Protein AF-A0A3D4AB23-F1 (afdb_monomer)

Nearest PDB structures (foldseek):
  4ydd-assembly2_C  TM=5.766E-01  e=8.966E-01  Azospira oryzae PS
  4jen-assembly2_C-2  TM=5.399E-01  e=1.022E+00  Clostridium botulinum A str. ATCC 19397
  4jen-assembly1_B  TM=5.581E-01  e=1.966E+00  Clostridium botulinum A str. ATCC 19397
  2f8l-assembly1_A  TM=4.159E-01  e=2.240E+00  Listeria monocytogenes

Foldseek 3Di:
DDCCQVVPLAAEDQLDAFDFADDQPQDPPRHPPDTRTNHHPHHDQPQQFACQAALVGGHSDNVCVVVVRGSGHDQDAPDDRDPSRVVSLVSLLVVLQQDQEEEAEADDLDVRVVNVLVSLLVSQPNHAEYEYEHQDDDQVSVCVSNVNYHYHYDYDD

pLDDT: mean 88.33, std 11.6, range [48.25, 98.56]

Solvent-accessible surface area (backbone atoms only — not comparable to full-atom values): 8936 Å² total; per-residue (Å²): 128,58,66,64,69,72,64,37,34,67,48,30,15,77,76,47,74,51,45,67,34,49,60,42,24,98,40,100,79,42,64,75,85,54,64,44,43,20,60,12,86,42,73,48,57,56,75,52,49,33,47,30,19,36,100,91,47,50,39,63,49,54,62,32,45,78,71,73,50,32,40,56,60,78,98,48,72,86,53,70,85,54,76,94,46,44,70,34,46,53,44,39,47,70,58,40,38,79,28,42,64,45,79,46,70,72,72,80,84,56,80,53,47,48,58,60,52,48,52,54,34,73,24,27,86,50,28,47,37,35,40,36,34,24,91,76,69,57,65,71,65,50,36,74,38,31,72,82,29,49,78,45,80,43,69,68,133

Structure (mmCIF, N/CA/C/O backbone):
data_AF-A0A3D4AB23-F1
#
_entry.id   AF-A0A3D4AB23-F1
#
loop_
_atom_site.group_PDB
_atom_site.id
_atom_site.type_symbol
_atom_site.label_atom_id
_atom_site.label_alt_id
_atom_site.label_comp_id
_atom_site.label_asym_id
_atom_site.label_entity_id
_atom_site.label_seq_id
_atom_site.pdbx_PDB_ins_code
_atom_site.Cartn_x
_atom_site.Cartn_y
_atom_site.Cartn_z
_atom_site.occupancy
_atom_site.B_iso_or_equiv
_atom_site.auth_seq_id
_atom_site.auth_comp_id
_atom_site.auth_asym_id
_atom_site.auth_atom_id
_atom_site.pdbx_PDB_model_num
ATOM 1 N N . MET A 1 1 ? 17.696 3.130 -0.373 1.00 48.25 1 MET A N 1
ATOM 2 C CA . MET 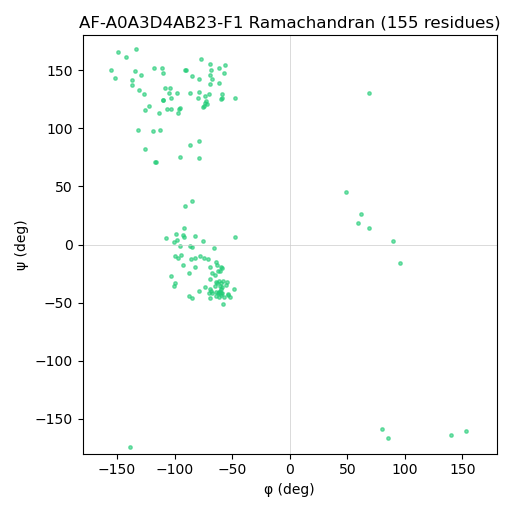A 1 1 ? 17.771 1.692 -0.719 1.00 48.25 1 MET A CA 1
ATOM 3 C C . MET A 1 1 ? 16.392 1.276 -1.215 1.00 48.25 1 MET A C 1
ATOM 5 O O . MET A 1 1 ? 15.424 1.669 -0.580 1.00 48.25 1 MET A O 1
ATOM 9 N N . LEU A 1 2 ? 16.275 0.612 -2.370 1.00 68.19 2 LEU A N 1
ATOM 10 C CA . LEU A 1 2 ? 14.964 0.209 -2.905 1.00 68.19 2 LEU A CA 1
ATOM 11 C C . LEU A 1 2 ? 14.333 -0.895 -2.032 1.00 68.19 2 LEU A C 1
ATOM 13 O O . LEU A 1 2 ? 15.098 -1.712 -1.513 1.00 68.19 2 LEU A O 1
ATOM 17 N N . PRO A 1 3 ? 12.995 -0.944 -1.860 1.00 66.19 3 PRO A N 1
ATOM 18 C CA . PRO A 1 3 ? 12.312 -1.965 -1.052 1.00 66.19 3 PRO A CA 1
ATOM 19 C C . PRO A 1 3 ? 12.745 -3.402 -1.360 1.00 66.19 3 PRO A C 1
ATOM 21 O O . PRO A 1 3 ? 12.947 -4.201 -0.454 1.00 66.19 3 PRO A O 1
ATOM 24 N N . GLU A 1 4 ? 12.976 -3.698 -2.634 1.00 68.62 4 GLU A N 1
ATOM 25 C CA . GLU A 1 4 ? 13.467 -4.967 -3.170 1.00 68.62 4 GLU A CA 1
ATOM 26 C C . GLU A 1 4 ? 14.786 -5.417 -2.520 1.00 68.62 4 GLU A C 1
ATOM 28 O O . GLU A 1 4 ? 15.013 -6.609 -2.319 1.00 68.62 4 GLU A O 1
ATOM 33 N N . TYR A 1 5 ? 15.631 -4.466 -2.122 1.00 68.06 5 TYR A N 1
ATOM 34 C CA . TYR A 1 5 ? 16.889 -4.733 -1.423 1.00 68.06 5 TYR A CA 1
ATOM 35 C C . TYR A 1 5 ? 16.803 -4.539 0.079 1.00 68.06 5 TYR A C 1
ATOM 37 O O . TYR A 1 5 ? 17.459 -5.271 0.811 1.00 68.06 5 TYR A O 1
ATOM 45 N N . ALA A 1 6 ? 15.993 -3.585 0.538 1.00 64.38 6 ALA A N 1
ATOM 46 C CA . ALA A 1 6 ? 15.827 -3.316 1.961 1.00 64.38 6 ALA A CA 1
ATOM 47 C C . ALA A 1 6 ? 15.081 -4.452 2.679 1.00 64.38 6 ALA A C 1
ATOM 49 O O . ALA A 1 6 ? 15.433 -4.808 3.797 1.00 64.38 6 ALA A O 1
ATOM 50 N N . LEU A 1 7 ? 14.070 -5.036 2.029 1.00 63.81 7 LEU A N 1
ATOM 51 C CA . LEU A 1 7 ? 13.236 -6.098 2.597 1.00 63.81 7 LEU A CA 1
ATOM 52 C C . LEU A 1 7 ? 13.682 -7.500 2.167 1.00 63.81 7 LEU A C 1
ATOM 54 O O . LEU A 1 7 ? 13.212 -8.488 2.728 1.00 63.81 7 LEU A O 1
ATOM 58 N N . GLY A 1 8 ? 14.576 -7.591 1.178 1.00 62.97 8 GLY A N 1
ATOM 59 C CA . GLY A 1 8 ? 14.956 -8.837 0.523 1.00 62.97 8 GLY A CA 1
ATOM 60 C C . GLY A 1 8 ? 13.810 -9.412 -0.315 1.00 62.97 8 GLY A C 1
ATOM 61 O O . GLY A 1 8 ? 12.687 -9.603 0.149 1.00 62.97 8 GLY A O 1
ATOM 62 N N . THR A 1 9 ? 14.091 -9.771 -1.565 1.00 69.38 9 THR A N 1
ATOM 63 C CA . THR A 1 9 ? 13.068 -10.253 -2.518 1.00 69.38 9 THR A CA 1
ATOM 64 C C . THR A 1 9 ? 12.413 -11.585 -2.149 1.00 69.38 9 THR A C 1
ATOM 66 O O . THR A 1 9 ? 11.505 -12.048 -2.833 1.00 69.38 9 THR A O 1
ATOM 69 N N . ARG A 1 10 ? 12.863 -12.207 -1.056 1.00 78.12 10 ARG A N 1
ATOM 70 C CA . ARG A 1 10 ? 12.311 -13.445 -0.500 1.00 78.12 10 ARG A CA 1
ATOM 71 C C . ARG A 1 10 ? 11.127 -13.221 0.433 1.00 78.12 10 ARG A C 1
ATOM 73 O O . ARG A 1 10 ? 10.467 -14.195 0.762 1.00 78.12 10 ARG A O 1
ATOM 80 N N . ASN A 1 11 ? 10.866 -11.985 0.862 1.00 85.75 11 ASN A N 1
ATOM 81 C CA . ASN A 1 11 ? 9.849 -11.713 1.879 1.00 85.75 11 ASN A CA 1
ATOM 82 C C . ASN A 1 11 ? 8.553 -11.153 1.299 1.00 85.75 11 ASN A C 1
ATOM 84 O O . ASN A 1 11 ? 7.497 -11.441 1.849 1.00 85.75 11 ASN A O 1
ATOM 88 N N . PHE A 1 12 ? 8.600 -10.465 0.151 1.00 90.94 12 PHE A N 1
ATOM 89 C CA . PHE A 1 12 ? 7.408 -9.879 -0.461 1.00 90.94 12 PHE A CA 1
ATOM 90 C C . PHE A 1 12 ? 7.259 -10.133 -1.973 1.00 90.94 12 PHE A C 1
ATOM 92 O O . PHE A 1 12 ? 8.203 -10.567 -2.635 1.00 90.94 12 PHE A O 1
ATOM 99 N N . ASN A 1 13 ? 6.071 -9.819 -2.505 1.00 93.38 13 ASN A N 1
ATOM 100 C CA . ASN A 1 13 ? 5.732 -9.729 -3.930 1.00 93.38 13 ASN A CA 1
ATOM 101 C C . ASN A 1 13 ? 4.760 -8.564 -4.216 1.00 93.38 13 ASN A C 1
ATOM 103 O O . ASN A 1 13 ? 4.085 -8.082 -3.307 1.00 93.38 13 ASN A O 1
ATOM 107 N N . TYR A 1 14 ? 4.667 -8.124 -5.475 1.00 93.44 14 TYR A N 1
ATOM 108 C CA . TYR A 1 14 ? 3.765 -7.043 -5.915 1.00 93.44 14 TYR A CA 1
ATOM 109 C C . TYR A 1 14 ? 2.384 -7.540 -6.375 1.00 93.44 14 TYR A C 1
ATOM 111 O O . TYR A 1 14 ? 1.788 -6.980 -7.288 1.00 93.44 14 TYR A O 1
ATOM 119 N N . GLY A 1 15 ? 1.874 -8.609 -5.762 1.00 92.88 15 GLY A N 1
ATOM 120 C CA . GLY A 1 15 ? 0.616 -9.265 -6.134 1.00 92.88 15 GLY A CA 1
ATOM 121 C C . GLY A 1 15 ? 0.792 -10.466 -7.066 1.00 92.88 15 GLY A C 1
ATOM 122 O O . GLY A 1 15 ? -0.113 -11.291 -7.143 1.00 92.88 15 GLY A O 1
ATOM 123 N N . ASP A 1 16 ? 1.960 -10.600 -7.699 1.00 91.19 16 ASP A N 1
ATOM 124 C CA . ASP A 1 16 ? 2.335 -11.725 -8.560 1.00 91.19 16 ASP A CA 1
ATOM 125 C C . ASP A 1 16 ? 3.575 -12.452 -7.992 1.00 91.19 16 ASP A C 1
ATOM 127 O O . ASP A 1 16 ? 4.713 -11.984 -8.149 1.00 91.19 16 ASP A O 1
ATOM 131 N N . PRO A 1 17 ? 3.393 -13.561 -7.249 1.00 90.19 17 PRO A N 1
ATOM 132 C CA . PRO A 1 17 ? 4.499 -14.337 -6.702 1.00 90.19 17 PRO A CA 1
ATOM 133 C C . PRO A 1 17 ? 5.433 -14.868 -7.796 1.00 90.19 17 PRO A C 1
ATOM 135 O O . PRO A 1 17 ? 5.034 -15.592 -8.700 1.00 90.19 17 PRO A O 1
ATOM 138 N N . GLY A 1 18 ? 6.724 -14.561 -7.675 1.00 89.06 18 GLY A N 1
ATOM 139 C CA . GLY A 1 18 ? 7.745 -14.974 -8.638 1.00 89.06 18 GLY A CA 1
ATOM 140 C C . GLY A 1 18 ? 7.970 -13.992 -9.789 1.00 89.06 18 GLY A C 1
ATOM 141 O O . GLY A 1 18 ? 8.838 -14.272 -10.633 1.00 89.06 18 GLY A O 1
ATOM 142 N N . GLN A 1 19 ? 7.274 -12.843 -9.789 1.00 91.06 19 GLN A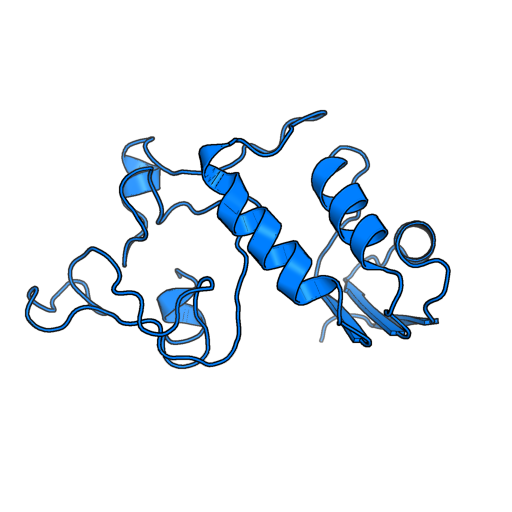 N 1
ATOM 143 C CA . GLN A 1 19 ? 7.496 -11.746 -10.731 1.00 91.06 19 GLN A CA 1
ATOM 144 C C . GLN A 1 19 ? 8.992 -11.433 -10.837 1.00 91.06 19 GLN A C 1
ATOM 146 O O . GLN A 1 19 ? 9.681 -11.218 -9.832 1.00 91.06 19 GLN A O 1
ATOM 151 N N . ALA A 1 20 ? 9.498 -11.435 -12.069 1.00 89.94 20 ALA A N 1
ATOM 152 C CA . ALA A 1 20 ? 10.871 -11.068 -12.369 1.00 89.94 20 ALA A CA 1
ATOM 153 C C . ALA A 1 20 ? 10.981 -9.552 -12.553 1.00 89.94 20 ALA A C 1
ATOM 155 O O . ALA A 1 20 ? 10.232 -8.955 -13.322 1.00 89.94 20 ALA A O 1
ATOM 156 N N . LEU A 1 21 ? 11.945 -8.944 -11.872 1.00 89.69 21 LEU A N 1
ATOM 157 C CA . LEU A 1 21 ? 12.266 -7.534 -12.026 1.00 89.69 21 LEU A CA 1
ATOM 158 C C . LEU A 1 21 ? 13.224 -7.309 -13.196 1.00 89.69 21 LEU A C 1
ATOM 160 O O . LEU A 1 21 ? 14.141 -8.099 -13.435 1.00 89.69 21 LEU A O 1
ATOM 164 N N . ILE A 1 22 ? 13.047 -6.183 -13.881 1.00 88.38 22 ILE A N 1
ATOM 165 C CA . ILE A 1 22 ? 13.872 -5.760 -15.008 1.00 88.38 22 ILE A CA 1
ATOM 166 C C . ILE A 1 22 ? 15.170 -5.137 -14.484 1.00 88.38 22 ILE A C 1
ATOM 168 O O . ILE A 1 22 ? 15.154 -4.183 -13.708 1.00 88.38 22 ILE A O 1
ATOM 172 N N . GLY A 1 23 ? 16.316 -5.633 -14.945 1.00 81.69 23 GLY A N 1
ATOM 173 C CA . GLY A 1 23 ? 17.613 -5.010 -14.689 1.00 81.69 23 GLY A CA 1
ATOM 174 C C . GLY A 1 23 ? 18.727 -6.007 -14.396 1.00 81.69 23 GLY A C 1
ATOM 175 O O . GLY A 1 23 ? 18.630 -7.194 -14.695 1.00 81.69 23 GLY A O 1
ATOM 176 N N . ARG A 1 24 ? 19.829 -5.501 -13.835 1.00 73.31 24 ARG A N 1
ATOM 177 C CA . ARG A 1 24 ? 21.115 -6.220 -13.733 1.00 73.31 24 ARG A CA 1
ATOM 178 C C . ARG A 1 24 ? 21.202 -7.201 -12.557 1.00 73.31 24 ARG A C 1
ATOM 180 O O . ARG A 1 24 ? 22.256 -7.767 -12.300 1.00 73.31 24 ARG A O 1
ATOM 187 N N . GLY A 1 25 ? 20.110 -7.431 -11.842 1.00 69.81 25 GLY A N 1
ATOM 188 C CA . GLY A 1 25 ? 20.119 -8.276 -10.655 1.00 69.81 25 GLY A CA 1
ATOM 189 C C . GLY A 1 25 ? 20.521 -7.511 -9.388 1.00 69.81 25 GLY A C 1
ATOM 190 O O . GLY A 1 25 ? 20.516 -6.279 -9.400 1.00 69.81 25 GLY A O 1
ATOM 191 N N . PRO A 1 26 ? 20.842 -8.215 -8.286 1.00 65.44 26 PRO A N 1
ATOM 192 C CA . PRO A 1 26 ? 20.908 -7.605 -6.964 1.00 65.44 26 PRO A CA 1
ATOM 193 C C . PRO A 1 26 ? 22.129 -6.720 -6.707 1.00 65.44 26 PRO A C 1
ATOM 195 O O . PRO A 1 26 ? 22.161 -5.985 -5.721 1.00 65.44 26 PRO A O 1
ATOM 198 N N . TYR A 1 27 ? 23.121 -6.770 -7.597 1.00 61.75 27 TYR A N 1
ATOM 199 C CA . TYR A 1 27 ? 24.349 -5.998 -7.494 1.00 61.75 27 TYR A CA 1
ATOM 200 C C . TYR A 1 27 ? 24.624 -5.263 -8.813 1.00 61.75 27 TYR A C 1
ATOM 202 O O . TYR A 1 27 ? 24.377 -5.813 -9.886 1.00 61.75 27 TYR A O 1
ATOM 210 N N . PRO A 1 28 ? 25.215 -4.053 -8.786 1.00 54.19 28 PRO A N 1
ATOM 211 C CA . PRO A 1 28 ? 25.560 -3.313 -10.006 1.00 54.19 28 PRO A CA 1
ATOM 212 C C . PRO A 1 28 ? 26.539 -4.066 -10.930 1.00 54.19 28 PRO A C 1
ATOM 214 O O . PRO A 1 28 ? 26.618 -3.758 -12.121 1.00 54.19 28 PRO A O 1
ATOM 217 N N . VAL A 1 29 ? 27.250 -5.062 -10.385 1.00 54.72 29 VAL A N 1
ATOM 218 C CA . VAL A 1 29 ? 28.238 -5.910 -11.071 1.00 54.72 29 VAL A CA 1
ATOM 219 C C . VAL A 1 29 ? 27.707 -7.282 -11.504 1.00 54.72 29 VAL A C 1
ATOM 221 O O . VAL A 1 29 ? 28.401 -7.975 -12.246 1.00 54.72 29 VAL A O 1
ATOM 224 N N . SER A 1 30 ? 26.505 -7.706 -11.087 1.00 51.91 30 SER A N 1
ATOM 225 C CA . SER A 1 30 ? 25.956 -8.972 -11.580 1.00 51.91 30 SER A CA 1
ATOM 226 C C . SER A 1 30 ? 25.516 -8.805 -13.033 1.00 51.91 30 SER A C 1
ATOM 228 O O . SER A 1 30 ? 24.756 -7.913 -13.393 1.00 51.91 30 SER A O 1
ATOM 230 N N . VAL A 1 31 ? 26.051 -9.642 -13.915 1.00 53.47 31 VAL A N 1
ATOM 231 C CA . VAL A 1 31 ? 25.590 -9.734 -15.303 1.00 53.47 31 VAL A CA 1
ATOM 232 C C . VAL A 1 31 ? 24.182 -10.347 -15.295 1.00 53.47 31 VAL A C 1
ATOM 234 O O . VAL A 1 31 ? 23.861 -11.095 -14.373 1.00 53.47 31 VAL A O 1
ATOM 237 N N . TRP A 1 32 ? 23.376 -10.076 -16.328 1.00 54.28 32 TRP A N 1
ATOM 238 C CA . TRP A 1 32 ? 21.974 -10.491 -16.572 1.00 54.28 32 TRP A CA 1
ATOM 239 C C . TRP A 1 32 ? 21.600 -11.979 -16.364 1.00 54.28 32 TRP A C 1
ATOM 241 O O . TRP A 1 32 ? 20.488 -12.383 -16.685 1.00 54.28 32 TRP A O 1
ATOM 251 N N . LYS A 1 33 ? 22.501 -12.822 -15.853 1.00 56.78 33 LYS A N 1
ATOM 252 C CA . LYS A 1 33 ? 22.322 -14.269 -15.723 1.00 56.78 33 LYS A CA 1
ATOM 253 C C . LYS A 1 33 ? 21.255 -14.686 -14.707 1.00 56.78 33 LYS A C 1
ATOM 255 O O . LYS A 1 33 ? 20.707 -15.765 -14.876 1.00 56.78 33 LYS A O 1
ATOM 260 N N . ASN A 1 34 ? 20.937 -13.865 -13.700 1.00 68.38 34 ASN A N 1
ATOM 261 C CA . ASN A 1 34 ? 19.961 -14.217 -12.661 1.00 68.38 34 ASN A CA 1
ATOM 262 C C . ASN A 1 34 ? 18.946 -13.081 -12.447 1.00 68.38 34 ASN A C 1
ATOM 264 O O . ASN A 1 34 ? 19.268 -12.119 -11.741 1.00 68.38 34 ASN A O 1
ATOM 268 N N . PRO A 1 35 ? 17.734 -13.157 -13.034 1.00 78.00 35 PRO A N 1
ATOM 269 C CA . PRO A 1 35 ? 16.697 -12.169 -12.772 1.00 78.00 35 PRO A CA 1
ATOM 270 C C . PRO A 1 35 ? 16.326 -12.186 -11.288 1.00 78.00 35 PRO A C 1
ATOM 272 O O . PRO A 1 35 ? 16.208 -13.247 -10.670 1.00 78.00 35 PRO A O 1
ATOM 275 N N . VAL A 1 36 ? 16.124 -11.003 -10.715 1.00 85.50 36 VAL A N 1
ATOM 276 C CA . VAL A 1 36 ? 15.631 -10.885 -9.342 1.00 85.50 36 VAL A CA 1
ATOM 277 C C . VAL A 1 36 ? 14.150 -11.224 -9.350 1.00 85.50 36 VAL A C 1
ATOM 279 O O . VAL A 1 36 ? 13.371 -10.562 -10.029 1.00 85.50 36 VAL A O 1
ATOM 282 N N . ARG A 1 37 ? 13.771 -12.263 -8.606 1.00 88.75 37 ARG A N 1
ATOM 283 C CA . ARG A 1 37 ? 12.381 -12.704 -8.474 1.00 88.75 37 ARG A CA 1
ATOM 284 C C . ARG A 1 37 ? 11.844 -12.373 -7.093 1.00 88.75 37 ARG A C 1
ATOM 286 O O . ARG A 1 37 ? 12.525 -12.617 -6.094 1.00 88.75 37 ARG A O 1
ATOM 293 N N . LEU A 1 38 ? 10.629 -11.837 -7.059 1.00 90.69 38 LEU A N 1
ATOM 294 C CA . LEU A 1 38 ? 9.897 -11.525 -5.836 1.00 90.69 38 LEU A CA 1
ATOM 295 C C . LEU A 1 38 ? 9.110 -12.752 -5.368 1.00 90.69 38 LEU A C 1
ATOM 297 O O . LEU A 1 38 ? 7.957 -12.944 -5.741 1.00 90.69 38 LEU A O 1
ATOM 301 N N . THR A 1 39 ? 9.753 -13.639 -4.615 1.00 90.00 39 THR A N 1
ATOM 302 C CA . THR A 1 39 ? 9.188 -14.951 -4.251 1.00 90.00 39 THR A CA 1
ATOM 303 C C . THR A 1 39 ? 8.560 -14.981 -2.864 1.00 90.00 39 THR A C 1
ATOM 305 O O . THR A 1 39 ? 8.194 -16.053 -2.388 1.00 90.00 39 THR A O 1
ATOM 308 N N . GLY A 1 40 ? 8.504 -13.848 -2.169 1.00 89.00 40 GLY A N 1
ATOM 309 C CA . GLY A 1 40 ? 7.989 -13.827 -0.810 1.00 89.00 40 GLY A CA 1
ATOM 310 C C . GLY A 1 40 ? 6.477 -13.895 -0.724 1.00 89.00 40 GLY A C 1
ATOM 311 O O . GLY A 1 40 ? 5.773 -13.584 -1.680 1.00 89.00 40 GLY A O 1
ATOM 312 N N . SER A 1 41 ? 5.977 -14.298 0.440 1.00 91.19 41 SER A N 1
ATOM 313 C CA . SER A 1 41 ? 4.545 -14.473 0.698 1.00 91.19 41 SER A CA 1
ATOM 314 C C . SER A 1 41 ? 3.824 -13.173 1.059 1.00 91.19 41 SER A C 1
ATOM 316 O O . SER A 1 41 ? 2.603 -13.100 0.923 1.00 91.19 41 SER A O 1
ATOM 318 N N . ILE A 1 42 ? 4.547 -12.134 1.493 1.00 92.81 42 ILE A N 1
ATOM 319 C CA . ILE A 1 42 ? 3.943 -10.851 1.863 1.00 92.81 42 ILE A CA 1
ATOM 320 C C . ILE A 1 42 ? 3.557 -10.097 0.589 1.00 92.81 42 ILE A C 1
ATOM 322 O O . ILE A 1 42 ? 4.402 -9.743 -0.228 1.00 92.81 42 ILE A O 1
ATOM 326 N N . ARG A 1 43 ? 2.271 -9.811 0.412 1.00 94.81 43 ARG A N 1
ATOM 327 C CA . ARG A 1 43 ? 1.816 -8.960 -0.692 1.00 94.81 43 ARG A CA 1
ATOM 328 C C . ARG A 1 43 ? 2.072 -7.495 -0.339 1.00 94.81 43 ARG A C 1
ATOM 330 O O . ARG A 1 43 ? 1.706 -7.054 0.746 1.00 94.81 43 ARG A O 1
ATOM 337 N N . LEU A 1 44 ? 2.685 -6.747 -1.252 1.00 94.56 44 LEU A N 1
ATOM 338 C CA . LEU A 1 44 ? 3.027 -5.338 -1.079 1.00 94.56 44 LEU A CA 1
ATOM 339 C C . LEU A 1 44 ? 2.371 -4.500 -2.178 1.00 94.56 44 LEU A C 1
ATOM 341 O O . LEU A 1 44 ? 2.687 -4.656 -3.354 1.00 94.56 44 LEU A O 1
ATOM 345 N N . ALA A 1 45 ? 1.508 -3.563 -1.791 1.00 95.69 45 ALA A N 1
ATOM 346 C CA . ALA A 1 45 ? 0.920 -2.589 -2.705 1.00 95.69 45 ALA A CA 1
ATOM 347 C C . ALA A 1 45 ? 1.600 -1.221 -2.544 1.00 95.69 45 ALA A C 1
ATOM 349 O O . ALA A 1 45 ? 1.518 -0.590 -1.491 1.00 95.69 45 ALA A O 1
ATOM 350 N N . LYS A 1 46 ? 2.264 -0.737 -3.599 1.00 94.12 46 LYS A N 1
ATOM 351 C CA . LYS A 1 46 ? 2.885 0.598 -3.633 1.00 94.12 46 LYS A CA 1
ATOM 352 C C . LYS A 1 46 ? 1.926 1.593 -4.279 1.00 94.12 46 LYS A C 1
ATOM 354 O O . LYS A 1 46 ? 2.100 1.973 -5.429 1.00 94.12 46 LYS A O 1
ATOM 359 N N . ILE A 1 47 ? 0.892 1.992 -3.541 1.00 93.81 47 ILE A N 1
ATOM 360 C CA . ILE A 1 47 ? -0.259 2.754 -4.066 1.00 93.81 47 ILE A CA 1
ATOM 361 C C . ILE A 1 47 ? 0.094 4.120 -4.686 1.00 93.81 47 ILE A C 1
ATOM 363 O O . ILE A 1 47 ? -0.633 4.609 -5.545 1.00 93.81 47 ILE A O 1
ATOM 367 N N . HIS A 1 48 ? 1.228 4.720 -4.311 1.00 92.25 48 HIS A N 1
ATOM 368 C CA . HIS A 1 48 ? 1.750 5.950 -4.926 1.00 92.25 48 HIS A CA 1
ATOM 369 C C . HIS A 1 48 ? 2.743 5.702 -6.070 1.00 92.25 48 HIS A C 1
ATOM 371 O O . HIS A 1 48 ? 3.364 6.643 -6.563 1.00 92.25 48 HIS A O 1
ATOM 377 N N . GLY A 1 49 ? 2.906 4.450 -6.492 1.00 92.81 49 GLY A N 1
ATOM 378 C CA . GLY A 1 49 ? 3.882 4.041 -7.489 1.00 92.81 49 GLY A CA 1
ATOM 379 C C . GLY A 1 49 ? 5.297 3.885 -6.927 1.00 92.81 49 GLY A C 1
ATOM 380 O O . GLY A 1 49 ? 5.513 3.674 -5.728 1.00 92.81 49 GLY A O 1
ATOM 381 N N . SER A 1 50 ? 6.290 3.942 -7.813 1.00 92.12 50 SER A N 1
ATOM 382 C CA . SER A 1 50 ? 7.699 3.773 -7.463 1.00 92.12 50 SER A CA 1
ATOM 383 C C . SER A 1 50 ? 8.636 4.514 -8.405 1.00 92.12 50 SER A C 1
ATOM 385 O O . SER A 1 50 ? 8.500 4.452 -9.622 1.00 92.12 50 SER A O 1
ATOM 387 N N . VAL A 1 51 ? 9.713 5.065 -7.845 1.00 91.19 51 VAL A N 1
ATOM 388 C CA . VAL A 1 51 ? 10.865 5.565 -8.618 1.00 91.19 51 VAL A CA 1
ATOM 389 C C . VAL A 1 51 ? 11.607 4.469 -9.397 1.00 91.19 51 VAL A C 1
ATOM 391 O O . VAL A 1 51 ? 12.417 4.773 -10.271 1.00 91.19 51 VAL A O 1
ATOM 394 N N . SER A 1 52 ? 11.358 3.201 -9.063 1.00 90.56 52 SER A N 1
ATOM 395 C CA . SER A 1 52 ? 11.882 2.020 -9.758 1.00 90.56 52 SER A CA 1
ATOM 396 C C . SER A 1 52 ? 10.886 1.394 -10.734 1.00 90.56 52 SER A C 1
ATOM 398 O O . SER A 1 52 ? 11.143 0.293 -11.202 1.00 90.56 52 SER A O 1
ATOM 400 N N . TRP A 1 53 ? 9.744 2.022 -11.021 1.00 93.44 53 TRP A N 1
ATOM 401 C CA . TRP A 1 53 ? 8.744 1.503 -11.963 1.00 93.44 53 TRP A CA 1
ATOM 402 C C . TRP A 1 53 ? 8.577 2.457 -13.143 1.00 93.44 53 TRP A C 1
ATOM 404 O O . TRP A 1 53 ? 8.780 3.658 -12.992 1.00 93.44 53 TRP A O 1
ATOM 414 N N . ASP A 1 54 ? 8.195 1.934 -14.301 1.00 93.75 54 ASP A N 1
ATOM 415 C CA . ASP A 1 54 ? 7.633 2.707 -15.413 1.00 93.75 54 ASP A CA 1
ATOM 416 C C . ASP A 1 54 ? 6.463 1.923 -16.042 1.00 93.75 54 ASP A C 1
ATOM 418 O O . ASP A 1 54 ? 6.055 0.888 -15.512 1.00 93.75 54 ASP A O 1
ATOM 422 N N . LEU A 1 55 ? 5.897 2.408 -17.152 1.00 92.69 55 LEU A N 1
ATOM 423 C CA . LEU A 1 55 ? 4.777 1.737 -17.833 1.00 92.69 55 LEU A CA 1
ATOM 424 C C . LEU A 1 55 ? 5.123 0.340 -18.381 1.00 92.69 55 LEU A C 1
ATOM 426 O O . LEU A 1 55 ? 4.218 -0.436 -18.670 1.00 92.69 55 LEU A O 1
ATOM 430 N N . ASN A 1 56 ? 6.408 0.010 -18.525 1.00 91.69 56 ASN A N 1
ATOM 431 C CA . ASN A 1 56 ? 6.873 -1.276 -19.038 1.00 91.69 56 ASN A CA 1
ATOM 432 C C . ASN A 1 56 ? 7.146 -2.292 -17.923 1.00 91.69 56 ASN A C 1
ATOM 434 O O . ASN A 1 56 ? 7.246 -3.485 -18.207 1.00 91.69 56 ASN A O 1
ATOM 438 N N . GLY A 1 57 ? 7.292 -1.855 -16.666 1.00 91.44 57 GLY A N 1
ATOM 439 C CA . GLY A 1 57 ? 7.392 -2.779 -15.541 1.00 91.44 57 GLY A CA 1
ATOM 440 C C . GLY A 1 57 ? 8.154 -2.279 -14.317 1.00 91.44 57 GLY A C 1
ATOM 441 O O . GLY A 1 57 ? 8.341 -1.086 -14.080 1.00 91.44 57 GLY A O 1
ATOM 442 N N . CYS A 1 58 ? 8.577 -3.251 -13.506 1.00 92.06 58 CYS A N 1
ATOM 443 C CA . CYS A 1 58 ? 9.246 -3.046 -12.225 1.00 92.06 58 CYS A CA 1
ATOM 444 C C . CYS A 1 58 ? 10.745 -3.328 -12.351 1.00 92.06 58 CYS A C 1
ATOM 446 O O . CYS A 1 58 ? 11.135 -4.390 -12.836 1.00 92.06 58 CYS A O 1
ATOM 448 N N . TYR A 1 59 ? 11.586 -2.410 -11.877 1.00 89.44 59 TYR A N 1
ATOM 449 C CA . TYR A 1 59 ? 13.029 -2.467 -12.077 1.00 89.44 59 TYR A CA 1
ATOM 450 C C . TYR A 1 59 ? 13.791 -2.751 -10.787 1.00 89.44 59 TYR A C 1
ATOM 452 O O . TYR A 1 59 ? 13.403 -2.353 -9.690 1.00 89.44 59 TYR A O 1
ATOM 460 N N . THR A 1 60 ? 14.952 -3.383 -10.941 1.00 85.69 60 THR A N 1
ATOM 461 C CA . THR A 1 60 ? 15.913 -3.625 -9.860 1.00 85.69 60 THR A CA 1
ATOM 462 C C . THR A 1 60 ? 16.698 -2.372 -9.460 1.00 85.69 60 THR A C 1
ATOM 464 O O . THR A 1 60 ? 17.634 -2.468 -8.673 1.00 85.69 60 THR A O 1
ATOM 467 N N . ASP A 1 61 ? 16.416 -1.210 -10.049 1.00 84.50 61 ASP A N 1
ATOM 468 C CA . ASP A 1 61 ? 17.117 0.045 -9.790 1.00 84.50 61 ASP A CA 1
ATOM 469 C C . ASP A 1 61 ? 16.200 1.268 -9.972 1.00 84.50 61 ASP A C 1
ATOM 471 O O . ASP A 1 61 ? 15.092 1.172 -10.493 1.00 84.50 61 ASP A O 1
ATOM 475 N N . GLY A 1 62 ? 16.649 2.427 -9.482 1.00 84.88 62 GLY A N 1
ATOM 476 C CA . GLY A 1 62 ? 15.872 3.671 -9.470 1.00 84.88 62 GLY A CA 1
ATOM 477 C C . GLY A 1 62 ? 16.080 4.558 -10.699 1.00 84.88 62 GLY A C 1
ATOM 478 O O . GLY A 1 62 ? 15.730 5.735 -10.653 1.00 84.88 62 GLY A O 1
ATOM 479 N N . ARG A 1 63 ? 16.684 4.055 -11.791 1.00 86.75 63 ARG A N 1
ATOM 480 C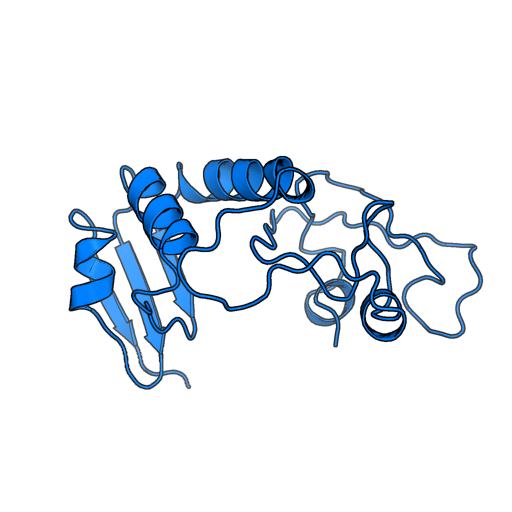 CA . ARG A 1 63 ? 17.024 4.898 -12.955 1.00 86.75 63 ARG A CA 1
ATOM 481 C C . ARG A 1 63 ? 15.805 5.511 -13.635 1.00 86.75 63 ARG A C 1
ATOM 483 O O . ARG A 1 63 ? 15.962 6.537 -14.287 1.00 86.75 63 ARG A O 1
ATOM 490 N N . ARG A 1 64 ? 14.611 4.926 -13.469 1.00 90.38 64 ARG A N 1
ATOM 491 C CA . ARG A 1 64 ? 13.360 5.471 -14.026 1.00 90.38 64 ARG A CA 1
ATOM 492 C C . ARG A 1 64 ? 13.073 6.875 -13.493 1.00 90.38 64 ARG A C 1
ATOM 494 O O . ARG A 1 64 ? 12.687 7.750 -14.267 1.00 90.38 64 ARG A O 1
ATOM 501 N N . GLY A 1 65 ? 13.369 7.114 -12.212 1.00 86.81 65 GLY A N 1
ATOM 502 C CA . GLY A 1 65 ? 13.295 8.441 -11.596 1.00 86.81 65 GLY A CA 1
ATOM 503 C C . GLY A 1 65 ? 14.233 9.464 -12.239 1.00 86.81 65 GLY A C 1
ATOM 504 O O . GLY A 1 65 ? 13.816 10.587 -12.493 1.00 86.81 65 GLY A O 1
ATOM 505 N N . LEU A 1 66 ? 15.464 9.069 -12.581 1.00 87.06 66 LEU A N 1
ATOM 506 C CA . LEU A 1 66 ? 16.444 9.961 -13.223 1.00 87.06 66 LEU A CA 1
ATOM 507 C C . LEU A 1 66 ? 16.062 10.328 -14.661 1.00 87.06 66 LEU A C 1
ATOM 509 O O . LEU A 1 66 ? 16.401 11.404 -15.136 1.00 87.06 66 LEU A O 1
ATOM 513 N N . THR A 1 67 ? 15.359 9.432 -15.354 1.00 88.31 67 THR A N 1
ATOM 514 C CA . THR A 1 67 ? 14.901 9.647 -16.734 1.00 88.31 67 THR A CA 1
ATOM 515 C C . THR A 1 67 ? 13.551 10.362 -16.827 1.00 88.31 67 THR A C 1
ATOM 517 O O . THR A 1 67 ? 13.057 10.557 -17.932 1.00 88.31 67 THR A O 1
ATOM 520 N N . GLY A 1 68 ? 12.913 10.696 -15.697 1.00 88.88 68 GLY A N 1
ATOM 521 C CA . GLY A 1 68 ? 11.559 11.268 -15.675 1.00 88.88 68 GLY A CA 1
ATOM 522 C C . GLY A 1 68 ? 10.453 10.290 -16.095 1.00 88.88 68 GLY A C 1
ATOM 523 O O . GLY A 1 68 ? 9.335 10.705 -16.365 1.00 88.88 68 GLY A O 1
ATOM 524 N N . GLN A 1 69 ? 10.758 8.992 -16.154 1.00 92.06 69 GLN A N 1
ATOM 525 C CA . GLN A 1 69 ? 9.832 7.931 -16.575 1.00 92.06 69 GLN A CA 1
ATOM 526 C C . GLN A 1 69 ? 9.228 7.179 -15.386 1.00 92.06 69 GLN A C 1
ATOM 528 O O . GLN A 1 69 ? 8.502 6.208 -15.579 1.00 92.06 69 GLN A O 1
ATOM 533 N N . ALA A 1 70 ? 9.561 7.588 -14.159 1.00 93.56 70 ALA A N 1
ATOM 534 C CA . ALA A 1 70 ? 9.049 6.947 -12.963 1.00 93.56 70 ALA A CA 1
ATOM 535 C C . ALA A 1 70 ? 7.519 6.991 -12.934 1.00 93.56 70 ALA A C 1
ATOM 537 O O . ALA A 1 70 ? 6.917 8.063 -12.995 1.00 93.56 70 ALA A O 1
ATOM 538 N N . LEU A 1 71 ? 6.905 5.823 -12.776 1.00 93.56 71 LEU A N 1
ATOM 539 C CA . LEU A 1 71 ? 5.479 5.713 -12.529 1.00 93.56 71 LEU A CA 1
ATOM 540 C C . LEU A 1 71 ? 5.218 6.026 -11.053 1.00 93.56 71 LEU A C 1
ATOM 542 O O . LEU A 1 71 ? 5.266 5.139 -10.200 1.00 93.56 71 LEU A O 1
ATOM 546 N N . ILE A 1 72 ? 4.996 7.305 -10.752 1.00 91.25 72 ILE A N 1
ATOM 547 C CA . ILE A 1 72 ? 4.719 7.827 -9.409 1.00 91.25 72 ILE A CA 1
ATOM 548 C C . ILE A 1 72 ? 3.546 8.802 -9.438 1.00 91.25 72 ILE A C 1
ATOM 550 O O . ILE A 1 72 ? 3.341 9.515 -10.417 1.00 91.25 72 ILE A O 1
ATOM 554 N N . ILE A 1 73 ? 2.803 8.867 -8.336 1.00 88.81 73 ILE A N 1
ATOM 555 C CA . ILE A 1 73 ? 1.744 9.858 -8.151 1.00 88.81 73 ILE A CA 1
ATOM 556 C C . ILE A 1 73 ? 2.305 11.023 -7.332 1.00 88.81 73 ILE A C 1
ATOM 558 O O . ILE A 1 73 ? 2.596 10.865 -6.143 1.00 88.81 73 ILE A O 1
ATOM 562 N N . ALA A 1 74 ? 2.419 12.203 -7.943 1.00 81.44 74 ALA A N 1
ATOM 563 C CA . ALA A 1 74 ? 2.859 13.416 -7.253 1.00 81.44 74 ALA A CA 1
ATOM 564 C C . ALA A 1 74 ? 1.955 13.737 -6.041 1.00 81.44 74 ALA A C 1
ATOM 566 O O . ALA A 1 74 ? 0.766 13.417 -6.064 1.00 81.44 74 ALA A O 1
ATOM 567 N N . PRO A 1 75 ? 2.472 14.323 -4.950 1.00 72.00 75 PRO A N 1
ATOM 568 C CA . PRO A 1 75 ? 1.672 14.721 -3.793 1.00 72.00 75 PRO A CA 1
ATOM 569 C C . PRO A 1 75 ? 0.944 16.043 -4.073 1.00 72.00 75 PRO A C 1
ATOM 571 O O . PRO A 1 75 ? 1.341 17.097 -3.588 1.00 72.00 75 PRO A O 1
ATOM 574 N N . THR A 1 76 ? -0.100 15.994 -4.897 1.00 78.25 76 THR A N 1
ATOM 575 C CA . THR A 1 76 ? -0.987 17.133 -5.168 1.00 78.25 76 THR A CA 1
ATOM 576 C C . THR A 1 76 ? -2.367 16.901 -4.545 1.00 78.25 76 THR A C 1
ATOM 578 O O . THR A 1 76 ? -2.802 15.749 -4.484 1.00 78.25 76 THR A O 1
ATOM 581 N N . PRO A 1 77 ? -3.070 17.956 -4.091 1.00 73.75 77 PRO A N 1
ATOM 582 C CA . PRO A 1 77 ? -4.466 17.840 -3.669 1.00 73.75 77 PRO A CA 1
ATOM 583 C C . PRO A 1 77 ? -5.355 17.255 -4.774 1.00 73.75 77 PRO A C 1
ATOM 585 O O . PRO A 1 77 ? -5.020 17.374 -5.953 1.00 73.75 77 PRO A O 1
ATOM 588 N N . GLU A 1 78 ? -6.467 16.625 -4.380 1.00 73.12 78 GLU A N 1
ATOM 589 C CA . GLU A 1 78 ? -7.535 16.138 -5.280 1.00 73.12 78 GLU A CA 1
ATOM 590 C C . GLU A 1 78 ? -7.078 15.118 -6.341 1.00 73.12 78 GLU A C 1
ATOM 592 O O . GLU A 1 78 ? -7.751 14.878 -7.343 1.00 73.12 78 GLU A O 1
ATOM 597 N N . LYS A 1 79 ? -5.914 14.492 -6.143 1.00 77.31 79 LYS A N 1
ATOM 598 C CA . LYS A 1 79 ? -5.393 13.513 -7.094 1.00 77.31 79 LYS A CA 1
ATOM 599 C C . LYS A 1 79 ? -6.178 12.205 -7.011 1.00 77.31 79 LYS A C 1
ATOM 601 O O . LYS A 1 79 ? -6.269 11.576 -5.954 1.00 77.31 79 LYS A O 1
ATOM 606 N N . GLU A 1 80 ? -6.657 11.750 -8.159 1.00 84.69 80 GLU A N 1
ATOM 607 C CA . GLU A 1 80 ? -7.166 10.393 -8.315 1.00 84.69 80 GLU A CA 1
ATOM 608 C C . GLU A 1 80 ? -6.035 9.442 -8.745 1.00 84.69 80 GLU A C 1
ATOM 610 O O . GLU A 1 80 ? -5.069 9.866 -9.397 1.00 84.69 80 GLU A O 1
ATOM 615 N N . PRO A 1 81 ? -6.105 8.152 -8.375 1.00 85.06 81 PRO A N 1
ATOM 616 C CA . PRO A 1 81 ? -5.161 7.157 -8.858 1.00 85.06 81 PRO A CA 1
ATOM 617 C C . PRO A 1 81 ? -5.208 7.075 -10.390 1.00 85.06 81 PRO A C 1
ATOM 619 O O . PRO A 1 81 ? -6.292 6.925 -10.954 1.00 85.06 81 PRO A O 1
ATOM 622 N N . PRO A 1 82 ? -4.064 7.139 -11.091 1.00 89.88 82 PRO A N 1
ATOM 623 C CA . PRO A 1 82 ? -4.056 6.968 -12.535 1.00 89.88 82 PRO A CA 1
ATOM 624 C C . PRO A 1 82 ? -4.402 5.520 -12.901 1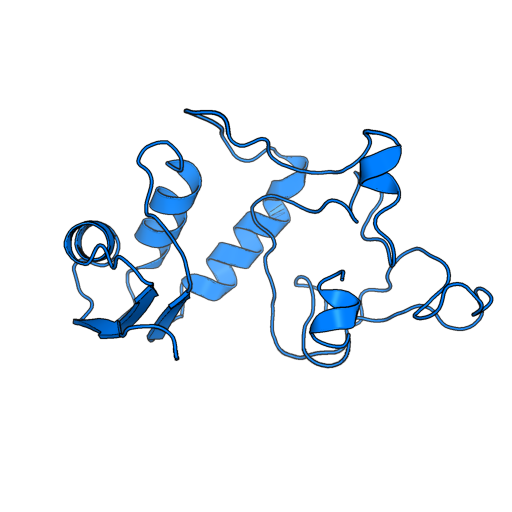.00 89.88 82 PRO A C 1
ATOM 626 O O . PRO A 1 82 ? -4.044 4.584 -12.182 1.00 89.88 82 PRO A O 1
ATOM 629 N N . GLU A 1 83 ? -5.026 5.326 -14.064 1.00 92.19 83 GLU A N 1
ATOM 630 C CA . GLU A 1 83 ? -5.423 4.003 -14.572 1.00 92.19 83 GLU A CA 1
ATOM 631 C C . GLU A 1 83 ? -4.241 3.021 -14.644 1.00 92.19 83 GLU A C 1
ATOM 633 O O . GLU A 1 83 ? -4.372 1.843 -14.314 1.00 92.19 83 GLU A O 1
ATOM 638 N N . SER A 1 84 ? -3.044 3.521 -14.960 1.00 93.25 84 SER A N 1
ATOM 639 C CA . SER A 1 84 ? -1.801 2.741 -14.976 1.00 93.25 84 SER A CA 1
ATOM 640 C C . SER A 1 84 ? -1.445 2.096 -13.628 1.00 93.25 84 SER A C 1
ATOM 642 O O . SER A 1 84 ? -0.688 1.126 -13.597 1.00 93.25 84 SER A O 1
ATOM 644 N N . LEU A 1 85 ? -2.000 2.587 -12.515 1.00 94.00 85 LEU A N 1
ATOM 645 C CA . LEU A 1 85 ? -1.831 2.030 -11.171 1.00 94.00 85 LEU A CA 1
ATOM 646 C C . LEU A 1 85 ? -3.087 1.324 -10.641 1.00 94.00 85 LEU A C 1
ATOM 648 O O . LEU A 1 85 ? -3.065 0.861 -9.501 1.00 94.00 85 LEU A O 1
ATOM 652 N N . ALA A 1 86 ? -4.150 1.169 -11.437 1.00 94.12 86 ALA A N 1
ATOM 653 C CA . ALA A 1 86 ? -5.402 0.549 -10.991 1.00 94.12 86 ALA A CA 1
ATOM 654 C C . ALA A 1 86 ? -5.189 -0.847 -10.375 1.00 94.12 86 ALA A C 1
ATOM 656 O O . ALA A 1 86 ? -5.708 -1.138 -9.300 1.00 94.12 86 ALA A O 1
ATOM 657 N N . HIS A 1 87 ? -4.340 -1.676 -10.990 1.00 93.94 87 HIS A N 1
ATOM 658 C CA . HIS A 1 87 ? -3.993 -3.009 -10.480 1.00 93.94 87 HIS A CA 1
ATOM 659 C C . HIS A 1 87 ? -3.350 -2.976 -9.078 1.00 93.94 87 HIS A C 1
ATOM 661 O O . HIS A 1 87 ? -3.564 -3.872 -8.264 1.00 93.94 87 HIS A O 1
ATOM 667 N N . VAL A 1 88 ? -2.584 -1.927 -8.762 1.00 95.81 88 VAL A N 1
ATOM 668 C CA . VAL A 1 88 ? -1.937 -1.754 -7.451 1.00 95.81 88 VAL A CA 1
ATOM 669 C C . VAL A 1 88 ? -2.957 -1.369 -6.387 1.00 95.81 88 VAL A C 1
ATOM 671 O O . VAL A 1 88 ? -2.859 -1.813 -5.245 1.00 95.81 88 VAL A O 1
ATOM 674 N N . TRP A 1 89 ? -3.943 -0.554 -6.759 1.00 96.56 89 TRP A N 1
ATOM 675 C CA . TRP A 1 89 ? -5.034 -0.159 -5.873 1.00 96.56 89 TRP A CA 1
ATOM 676 C C . TRP A 1 89 ? -5.975 -1.333 -5.594 1.00 96.56 89 TRP A C 1
ATOM 678 O O . TRP A 1 89 ? -6.282 -1.592 -4.435 1.00 96.56 89 TRP A O 1
ATOM 688 N N . GLN A 1 90 ? -6.292 -2.137 -6.611 1.00 96.94 90 GLN A N 1
ATOM 689 C CA . GLN A 1 90 ? -7.008 -3.407 -6.441 1.00 96.94 90 GLN A CA 1
ATOM 690 C C . GLN A 1 90 ? -6.248 -4.377 -5.522 1.00 96.94 90 GLN A C 1
ATOM 692 O O . GLN A 1 90 ? -6.840 -5.018 -4.654 1.00 96.94 90 GLN A O 1
ATOM 697 N N . LEU A 1 91 ? -4.918 -4.467 -5.659 1.00 98.06 91 LEU A N 1
ATOM 698 C CA . LEU A 1 91 ? -4.096 -5.259 -4.743 1.00 98.06 91 LEU A CA 1
ATOM 699 C C . LEU A 1 91 ? -4.183 -4.732 -3.304 1.00 98.06 91 LEU A C 1
ATOM 701 O O . LEU A 1 91 ? -4.281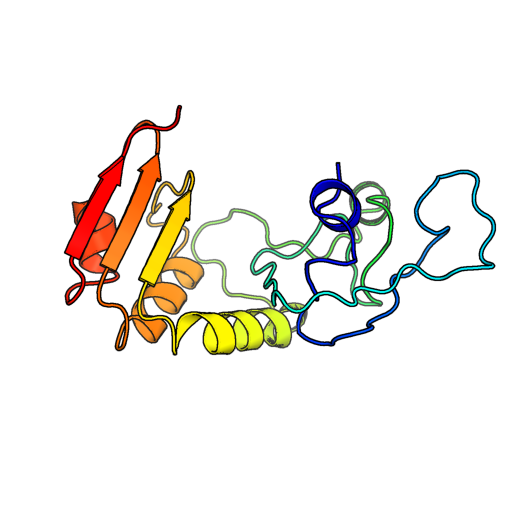 -5.532 -2.374 1.00 98.06 91 LEU A O 1
ATOM 705 N N . ALA A 1 92 ? -4.154 -3.412 -3.109 1.00 98.12 92 ALA A N 1
ATOM 706 C CA . ALA A 1 92 ? -4.297 -2.807 -1.789 1.00 98.12 92 ALA A CA 1
ATOM 707 C C . ALA A 1 92 ? -5.659 -3.141 -1.162 1.00 98.12 92 ALA A C 1
ATOM 709 O O . ALA A 1 92 ? -5.699 -3.575 -0.013 1.00 98.12 92 ALA A O 1
ATOM 710 N N . GLU A 1 93 ? -6.751 -3.039 -1.923 1.00 98.06 93 GLU A N 1
ATOM 711 C CA . GLU A 1 93 ? -8.090 -3.453 -1.481 1.00 98.06 93 GLU A CA 1
ATOM 712 C C . GLU A 1 93 ? -8.115 -4.928 -1.068 1.00 98.06 93 GLU A C 1
ATOM 714 O O . GLU A 1 93 ? -8.623 -5.266 0.001 1.00 98.06 93 GLU A O 1
ATOM 719 N N . ALA A 1 94 ? -7.501 -5.810 -1.861 1.00 98.19 94 ALA A N 1
ATOM 720 C CA . ALA A 1 94 ? -7.430 -7.243 -1.580 1.00 98.19 94 ALA A CA 1
ATOM 721 C C . ALA A 1 94 ? -6.532 -7.603 -0.379 1.00 98.19 94 ALA A C 1
ATOM 723 O O . ALA A 1 94 ? -6.616 -8.720 0.145 1.00 98.19 94 ALA A O 1
ATOM 724 N N . ILE A 1 95 ? -5.629 -6.708 0.033 1.00 98.12 95 ILE A N 1
ATOM 725 C CA . ILE A 1 95 ? -4.824 -6.840 1.257 1.00 98.12 95 ILE A CA 1
ATOM 726 C C . ILE A 1 95 ? -5.606 -6.316 2.464 1.00 98.12 95 ILE A C 1
ATOM 728 O O . ILE A 1 95 ? -5.642 -6.982 3.495 1.00 98.12 95 ILE A O 1
ATOM 732 N N . LEU A 1 96 ? -6.225 -5.141 2.334 1.00 98.25 96 LEU A N 1
ATOM 733 C CA . LEU A 1 96 ? -6.857 -4.413 3.434 1.00 98.25 96 LEU A CA 1
ATOM 734 C C . LEU A 1 96 ? -8.237 -4.964 3.801 1.00 98.25 96 LEU A C 1
ATOM 736 O O . LEU A 1 96 ? -8.546 -5.074 4.981 1.00 98.25 96 LEU A O 1
ATOM 740 N N . SER A 1 97 ? -9.058 -5.339 2.818 1.00 97.88 97 SER A N 1
ATOM 741 C CA . SER A 1 97 ? -10.446 -5.775 3.042 1.00 97.88 97 SER A CA 1
ATOM 742 C C . SER A 1 97 ? -10.606 -6.907 4.073 1.00 97.88 97 SER A C 1
ATOM 744 O O . SER A 1 97 ? -11.512 -6.818 4.903 1.00 97.88 97 SER A O 1
ATOM 746 N N . PRO A 1 98 ? -9.777 -7.974 4.079 1.00 97.81 98 PRO A N 1
ATOM 747 C CA . PRO A 1 98 ? -9.866 -9.026 5.095 1.00 97.81 98 PRO A CA 1
ATOM 748 C C . PRO A 1 98 ? -9.101 -8.710 6.393 1.00 97.81 98 PRO A C 1
ATOM 750 O O . PRO A 1 98 ? -9.109 -9.535 7.306 1.00 97.81 98 PRO A O 1
ATOM 753 N N . ALA A 1 99 ? -8.401 -7.575 6.488 1.00 98.00 99 ALA A N 1
ATOM 754 C CA . ALA A 1 99 ? -7.511 -7.293 7.607 1.00 98.00 99 ALA A CA 1
ATOM 755 C C . ALA A 1 99 ? -8.293 -7.000 8.896 1.00 98.00 99 ALA A C 1
ATOM 757 O O . ALA A 1 99 ? -9.064 -6.041 8.984 1.00 98.00 99 ALA A O 1
ATOM 758 N N . THR A 1 100 ? -8.045 -7.810 9.926 1.00 98.38 100 THR A N 1
ATOM 759 C CA . THR A 1 100 ? -8.601 -7.612 11.272 1.00 98.38 100 THR A CA 1
ATOM 760 C C . THR A 1 100 ? -7.736 -6.708 12.138 1.00 98.38 100 THR A C 1
ATOM 762 O O . THR A 1 100 ? -8.244 -6.074 13.059 1.00 98.38 100 THR A O 1
ATOM 765 N N . GLU A 1 101 ? -6.446 -6.626 11.834 1.00 98.31 101 GLU A N 1
ATOM 766 C CA . GLU A 1 101 ? -5.463 -5.826 12.557 1.00 98.31 101 GLU A CA 1
ATOM 767 C C . GLU A 1 101 ? -4.663 -4.999 11.556 1.00 98.31 101 GLU A C 1
ATOM 769 O O . GLU A 1 101 ? -4.217 -5.509 10.525 1.00 98.31 101 GLU A O 1
ATOM 774 N N . VAL A 1 102 ? -4.498 -3.713 11.853 1.00 98.00 102 VAL A N 1
ATOM 775 C CA . VAL A 1 102 ? -3.761 -2.776 11.005 1.00 98.00 102 VAL A CA 1
ATOM 776 C C . VAL A 1 102 ? -2.707 -2.082 11.847 1.00 98.00 102 VAL A C 1
ATOM 778 O O . VAL A 1 102 ? -3.008 -1.521 12.896 1.00 98.00 102 VAL A O 1
ATOM 781 N N . ILE A 1 103 ? -1.469 -2.070 11.364 1.00 97.44 103 ILE A N 1
ATOM 782 C CA . ILE A 1 103 ? -0.397 -1.280 11.964 1.00 97.44 103 ILE A CA 1
ATOM 783 C C . ILE A 1 103 ? -0.059 -0.142 11.009 1.00 97.44 103 ILE A C 1
ATOM 785 O O . ILE A 1 103 ? 0.244 -0.364 9.836 1.00 97.44 103 ILE A O 1
ATOM 789 N N . VAL A 1 104 ? -0.121 1.085 11.515 1.00 96.50 104 VAL A N 1
ATOM 790 C CA . VAL A 1 104 ? 0.133 2.307 10.758 1.00 96.50 104 VAL A CA 1
ATOM 791 C C . VAL A 1 104 ? 1.392 2.965 11.296 1.00 96.50 104 VAL A C 1
ATOM 793 O O . VAL A 1 104 ? 1.411 3.473 12.415 1.00 96.50 104 VAL A O 1
ATOM 796 N N . PHE A 1 105 ? 2.436 3.000 10.474 1.00 95.00 105 PHE A N 1
ATOM 797 C CA . PHE A 1 105 ? 3.703 3.648 10.803 1.00 95.00 105 PHE A CA 1
ATOM 798 C C . PHE A 1 105 ? 3.831 4.991 10.083 1.00 95.00 105 PHE A C 1
ATOM 800 O O . PHE A 1 105 ? 3.730 5.046 8.859 1.00 95.00 105 PHE A O 1
ATOM 807 N N . GLY A 1 106 ? 4.089 6.070 10.830 1.00 92.25 106 GLY A N 1
ATOM 808 C CA . GLY A 1 106 ? 4.516 7.359 10.266 1.00 92.25 106 GLY A CA 1
ATOM 809 C C . GLY A 1 106 ? 3.523 8.038 9.312 1.00 92.25 106 GLY A C 1
ATOM 810 O O . GLY A 1 106 ? 3.937 8.800 8.442 1.00 92.25 106 GLY A O 1
ATOM 811 N N . PHE A 1 107 ? 2.221 7.769 9.444 1.00 93.25 107 PHE A N 1
ATOM 812 C CA . PHE A 1 107 ? 1.191 8.349 8.580 1.00 93.25 107 PHE A CA 1
ATOM 813 C C . PHE A 1 107 ? 0.522 9.566 9.233 1.00 93.25 107 PHE A C 1
ATOM 815 O O . PHE A 1 107 ? 0.087 9.510 10.385 1.00 93.25 107 PHE A O 1
ATOM 822 N N . ALA A 1 108 ? 0.441 10.672 8.489 1.00 91.38 108 ALA A N 1
ATOM 823 C CA . ALA A 1 108 ? -0.044 11.964 8.983 1.00 91.38 108 ALA A CA 1
ATOM 824 C C . ALA A 1 108 ? -1.538 12.228 8.715 1.00 91.38 108 ALA A C 1
ATOM 826 O O . ALA A 1 108 ? -2.044 13.272 9.125 1.00 91.38 108 ALA A O 1
ATOM 827 N N . PHE A 1 109 ? -2.251 11.312 8.047 1.00 92.75 109 PHE A N 1
ATOM 828 C CA . PHE A 1 109 ? -3.690 11.436 7.767 1.00 92.75 109 PHE A CA 1
ATOM 829 C C . PHE A 1 109 ? -4.073 12.803 7.181 1.00 92.75 109 PHE A C 1
ATOM 831 O O . PHE A 1 109 ? -5.005 13.456 7.659 1.00 92.75 109 PHE A O 1
ATOM 838 N N . ASN A 1 110 ? -3.298 13.294 6.215 1.00 90.44 110 ASN A N 1
ATOM 839 C CA . ASN A 1 110 ? -3.514 14.630 5.678 1.00 90.44 110 ASN A CA 1
ATOM 840 C C . ASN A 1 110 ? -4.815 14.676 4.866 1.00 90.44 110 ASN A C 1
ATOM 842 O O . ASN A 1 110 ? -5.051 13.758 4.083 1.00 90.44 110 ASN A O 1
ATOM 846 N N . PRO A 1 111 ? -5.634 15.741 4.984 1.00 87.44 111 PRO A N 1
ATOM 847 C CA . PRO A 1 111 ? -6.897 15.828 4.253 1.00 87.44 111 PRO A CA 1
ATOM 848 C C . PRO A 1 111 ? -6.732 15.730 2.735 1.00 87.44 111 PRO A C 1
ATOM 850 O O . PRO A 1 111 ? -7.593 15.168 2.083 1.00 87.44 111 PRO A O 1
ATOM 853 N N . TYR A 1 112 ? -5.613 16.210 2.184 1.00 87.25 112 TYR A N 1
ATOM 854 C CA . TYR A 1 112 ? -5.346 16.162 0.744 1.00 87.25 112 TYR A CA 1
ATOM 855 C C . TYR A 1 112 ? -5.059 14.749 0.201 1.00 87.25 112 TYR A C 1
ATOM 857 O O . TYR A 1 112 ? -5.061 14.563 -1.013 1.00 87.25 112 TYR A O 1
ATOM 865 N N . ASP A 1 113 ? -4.821 13.748 1.059 1.00 88.88 113 ASP A N 1
ATOM 866 C CA . ASP A 1 113 ? -4.608 12.347 0.660 1.00 88.88 113 ASP A CA 1
ATOM 867 C C . ASP A 1 113 ? -5.945 11.591 0.496 1.00 88.88 113 ASP A C 1
ATOM 869 O O . ASP A 1 113 ? -6.064 10.412 0.842 1.00 88.88 113 ASP A O 1
ATOM 873 N N . GLU A 1 114 ? -6.972 12.265 -0.030 1.00 91.19 114 GLU A N 1
ATOM 874 C CA . GLU A 1 114 ? -8.370 11.808 -0.042 1.00 91.19 114 GLU A CA 1
ATOM 875 C C . GLU A 1 114 ? -8.544 10.399 -0.609 1.00 91.19 114 GLU A C 1
ATOM 877 O O . GLU A 1 114 ? -9.218 9.568 0.002 1.00 91.19 114 GLU A O 1
ATOM 882 N N . ALA A 1 115 ? -7.894 10.093 -1.736 1.00 92.75 115 ALA A N 1
ATOM 883 C CA . ALA A 1 115 ? -7.982 8.778 -2.362 1.00 92.75 115 ALA A CA 1
ATOM 884 C C . ALA A 1 115 ? -7.489 7.660 -1.426 1.00 92.75 115 ALA A C 1
ATOM 886 O O . ALA A 1 115 ? -8.132 6.615 -1.316 1.00 92.75 115 ALA A O 1
ATOM 887 N N . VAL A 1 116 ? -6.387 7.889 -0.702 1.00 93.81 116 VAL A N 1
ATOM 888 C CA . VAL A 1 116 ? -5.837 6.916 0.256 1.00 93.81 116 VAL A CA 1
ATOM 889 C C . VAL A 1 116 ? -6.769 6.773 1.454 1.00 93.81 116 VAL A C 1
ATOM 891 O O . VAL A 1 116 ? -7.092 5.656 1.850 1.00 93.81 116 VAL A O 1
ATOM 894 N N . LEU A 1 117 ? -7.248 7.888 2.010 1.00 95.12 117 LEU A N 1
ATOM 895 C CA . LEU A 1 117 ? -8.176 7.869 3.144 1.00 95.12 117 LEU A CA 1
ATOM 896 C C . LEU A 1 117 ? -9.484 7.144 2.791 1.00 95.12 117 LEU A C 1
ATOM 898 O O . LEU A 1 117 ? -9.992 6.358 3.593 1.00 95.12 117 LEU A O 1
ATOM 902 N N . ARG A 1 118 ? -9.999 7.356 1.574 1.00 95.56 118 ARG A N 1
ATOM 903 C CA . ARG A 1 118 ? -11.188 6.680 1.042 1.00 95.56 118 ARG A CA 1
ATOM 904 C C . ARG A 1 118 ? -10.962 5.179 0.884 1.00 95.56 118 ARG A C 1
ATOM 906 O O . ARG A 1 118 ? -11.818 4.416 1.319 1.00 95.56 118 ARG A O 1
ATOM 913 N N . LEU A 1 119 ? -9.817 4.756 0.342 1.00 96.44 119 LEU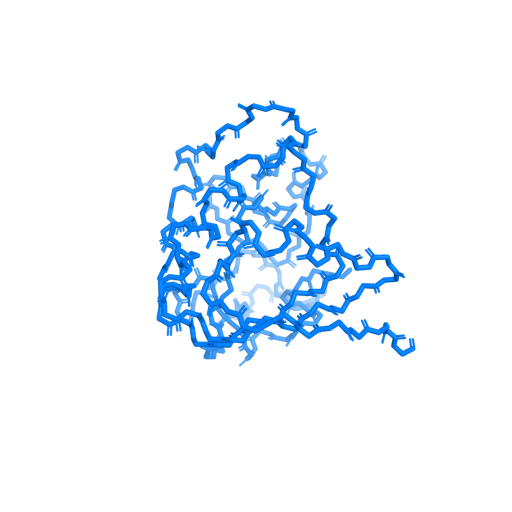 A N 1
ATOM 914 C CA . LEU A 1 119 ? -9.436 3.341 0.245 1.00 96.44 119 LEU A CA 1
ATOM 915 C C . LEU A 1 119 ? -9.405 2.668 1.626 1.00 96.44 119 LEU A C 1
ATOM 917 O O . LEU A 1 119 ? -10.037 1.630 1.824 1.00 96.44 119 LEU A O 1
ATOM 921 N N . LEU A 1 120 ? -8.702 3.273 2.590 1.00 97.38 120 LEU A N 1
ATOM 922 C CA . LEU A 1 120 ? -8.581 2.731 3.947 1.00 97.38 120 LEU A CA 1
ATOM 923 C C . LEU A 1 120 ? -9.953 2.588 4.617 1.00 97.38 120 LEU A C 1
ATOM 925 O O . LEU A 1 120 ? -10.242 1.555 5.217 1.00 97.38 120 LEU A O 1
ATOM 929 N N . ARG A 1 121 ? -10.812 3.603 4.469 1.00 97.69 121 ARG A N 1
ATOM 930 C CA . ARG A 1 121 ? -12.170 3.597 5.023 1.00 97.69 121 ARG A CA 1
ATOM 931 C C . ARG A 1 121 ? -13.067 2.568 4.339 1.00 97.69 121 ARG A C 1
ATOM 933 O O . ARG A 1 121 ? -13.814 1.874 5.016 1.00 97.69 121 ARG A O 1
ATOM 940 N N . ALA A 1 122 ? -12.997 2.440 3.015 1.00 97.50 122 ALA A N 1
ATOM 941 C CA . ALA A 1 122 ? -13.779 1.450 2.273 1.00 97.50 122 ALA A CA 1
ATOM 942 C C . ALA A 1 122 ? -13.437 0.010 2.699 1.00 97.50 122 ALA A C 1
ATOM 944 O O . ALA A 1 122 ? -14.310 -0.854 2.722 1.00 97.50 122 ALA A O 1
ATOM 945 N N . CYS A 1 123 ? -12.189 -0.229 3.105 1.00 97.88 123 CYS A N 1
ATOM 946 C CA . CYS A 1 123 ? -11.711 -1.534 3.558 1.00 97.88 123 CYS A CA 1
ATOM 947 C C . CYS A 1 123 ? -11.821 -1.751 5.080 1.00 97.88 123 CYS A C 1
ATOM 949 O O . CYS A 1 123 ? -11.329 -2.756 5.586 1.00 97.88 123 CYS A O 1
ATOM 951 N N . SER A 1 124 ? -12.444 -0.840 5.838 1.00 97.31 124 SER A N 1
ATOM 952 C CA . SER A 1 124 ? -12.385 -0.859 7.309 1.00 97.31 124 SER A CA 1
ATOM 953 C C . SER A 1 124 ? -13.303 -1.888 7.976 1.00 97.31 124 SER A C 1
ATOM 955 O O . SER A 1 124 ? -13.250 -2.041 9.194 1.00 97.31 124 SER A O 1
ATOM 957 N N . ALA A 1 125 ? -14.201 -2.530 7.224 1.00 96.69 125 ALA A N 1
ATOM 958 C CA . ALA A 1 125 ? -15.335 -3.276 7.777 1.00 96.69 125 ALA A CA 1
ATOM 959 C C . ALA A 1 125 ? -14.927 -4.416 8.729 1.00 96.69 125 ALA A C 1
ATOM 961 O O . ALA A 1 125 ? -15.603 -4.649 9.728 1.00 96.69 125 ALA A O 1
ATOM 962 N N . ASN A 1 126 ? -13.818 -5.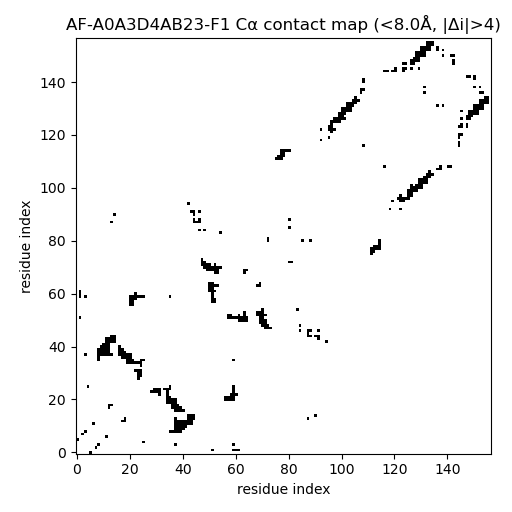101 8.438 1.00 97.56 126 ASN A N 1
ATOM 963 C CA . ASN A 1 126 ? -13.331 -6.229 9.238 1.00 97.56 126 ASN A CA 1
ATOM 964 C C . ASN A 1 126 ? -12.285 -5.829 10.285 1.00 97.56 126 ASN A C 1
ATOM 966 O O . ASN A 1 126 ? -11.917 -6.651 11.128 1.00 97.56 126 ASN A O 1
ATOM 970 N N . THR A 1 127 ? -11.799 -4.588 10.241 1.00 98.44 127 THR A N 1
ATOM 971 C CA . THR A 1 127 ? -10.720 -4.121 11.107 1.00 98.44 127 THR A CA 1
ATOM 972 C C . THR A 1 127 ? -11.219 -3.928 12.534 1.00 98.44 127 THR A C 1
ATOM 974 O O . THR A 1 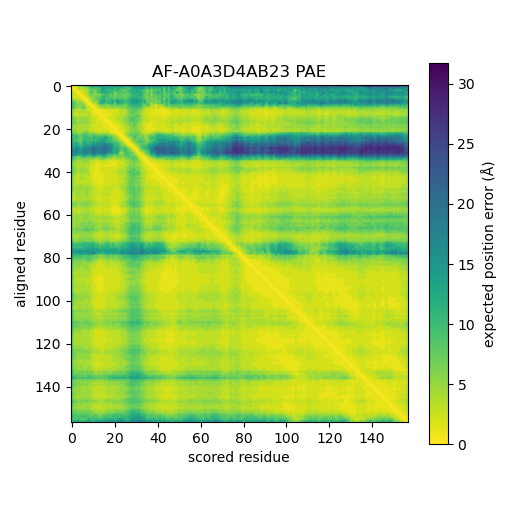127 ? -12.126 -3.140 12.795 1.00 98.44 127 THR A O 1
ATOM 977 N N . LYS A 1 128 ? -10.590 -4.641 13.466 1.00 98.44 128 LYS A N 1
ATOM 978 C CA . LYS A 1 128 ? -10.901 -4.629 14.898 1.00 98.44 128 LYS A CA 1
ATOM 979 C C . LYS A 1 128 ? -9.932 -3.768 15.686 1.00 98.44 128 LYS A C 1
ATOM 981 O O . LYS A 1 128 ? -10.357 -3.096 16.618 1.00 98.44 128 LYS A O 1
ATOM 986 N N . THR A 1 129 ? -8.663 -3.752 15.290 1.00 98.56 129 THR A N 1
ATOM 987 C CA . THR A 1 129 ? -7.616 -3.018 16.004 1.00 98.56 129 THR A CA 1
ATOM 988 C C . THR A 1 129 ? -6.716 -2.286 15.020 1.00 98.56 129 THR A C 1
ATOM 990 O O . THR A 1 129 ? -6.323 -2.835 13.988 1.00 98.56 129 THR A O 1
ATOM 993 N N . VAL A 1 130 ? -6.385 -1.040 15.349 1.00 98.31 130 VAL A N 1
ATOM 994 C CA . VAL A 1 130 ? -5.439 -0.204 14.613 1.00 98.31 130 VAL A CA 1
ATOM 995 C C . VAL A 1 130 ? -4.367 0.291 15.574 1.00 98.31 130 VAL A C 1
ATOM 997 O O . VAL A 1 130 ? -4.653 1.060 16.490 1.00 98.31 130 VAL A O 1
ATOM 1000 N N . GLN A 1 131 ? -3.124 -0.118 15.348 1.00 97.88 131 GLN A N 1
ATOM 1001 C CA . GLN A 1 131 ? -1.970 0.365 16.095 1.00 97.88 131 GLN A CA 1
ATOM 1002 C C . GLN A 1 131 ? -1.303 1.512 15.330 1.00 97.88 131 GLN A C 1
ATOM 1004 O O . GLN A 1 131 ? -0.807 1.329 14.220 1.00 97.88 131 GLN A O 1
ATOM 1009 N N . LEU A 1 132 ? -1.284 2.703 15.919 1.00 97.44 132 LEU A N 1
ATOM 1010 C CA . LEU A 1 132 ? -0.632 3.891 15.382 1.00 97.44 132 LEU A CA 1
ATOM 1011 C C . LEU A 1 132 ? 0.751 4.040 16.004 1.00 97.44 132 LEU A C 1
ATOM 1013 O O . LEU A 1 132 ? 0.868 4.278 17.204 1.00 97.44 132 LEU A O 1
ATOM 1017 N N . ILE A 1 133 ? 1.790 3.954 15.178 1.00 96.19 133 ILE A N 1
ATOM 1018 C CA . ILE A 1 133 ? 3.179 4.166 15.582 1.00 96.19 133 ILE A CA 1
ATOM 1019 C C . ILE A 1 133 ? 3.680 5.437 14.898 1.00 96.19 133 ILE A C 1
ATOM 1021 O O . ILE A 1 133 ? 4.016 5.446 13.710 1.00 96.19 133 ILE A O 1
ATOM 1025 N N . ASN A 1 134 ? 3.657 6.544 15.638 1.00 93.62 134 ASN A N 1
ATOM 1026 C CA . ASN A 1 134 ? 3.993 7.870 15.124 1.00 93.62 134 ASN A CA 1
ATOM 1027 C C . ASN A 1 134 ? 4.473 8.786 16.261 1.00 93.62 134 ASN A C 1
ATOM 1029 O O . ASN A 1 134 ? 4.021 8.644 17.394 1.00 93.62 134 ASN A O 1
ATOM 1033 N N . THR A 1 135 ? 5.352 9.745 15.958 1.00 91.94 135 THR A N 1
ATOM 1034 C CA . THR A 1 135 ? 5.812 10.758 16.925 1.00 91.94 135 THR A CA 1
ATOM 1035 C C . THR A 1 135 ? 4.671 11.676 17.365 1.00 91.94 135 THR A C 1
ATOM 1037 O O . THR A 1 135 ? 4.573 12.051 18.532 1.00 91.94 135 THR A O 1
ATOM 1040 N N . CYS A 1 136 ? 3.757 11.989 16.442 1.00 89.88 136 CYS A N 1
ATOM 1041 C CA . CYS A 1 136 ? 2.538 12.751 16.696 1.00 89.88 136 CYS A CA 1
ATOM 1042 C C . CYS A 1 136 ? 1.320 11.947 16.201 1.00 89.88 136 CYS A C 1
ATOM 1044 O O . CYS A 1 136 ? 0.876 12.133 15.062 1.00 89.88 136 CYS A O 1
ATOM 1046 N N . PRO A 1 137 ? 0.813 10.982 16.995 1.00 87.94 137 PRO A N 1
ATOM 1047 C CA . PRO A 1 137 ? -0.325 10.167 16.586 1.00 87.94 137 PRO A CA 1
ATOM 1048 C C . PRO A 1 137 ? -1.596 11.020 16.494 1.00 87.94 137 PRO A C 1
ATOM 1050 O O . PRO A 1 137 ? -1.831 11.899 17.319 1.00 87.94 137 PRO A O 1
ATOM 1053 N N . GLN A 1 138 ? -2.435 10.731 15.497 1.00 93.38 138 GLN A N 1
ATOM 1054 C CA . GLN A 1 138 ? -3.708 11.423 15.260 1.00 93.38 138 GLN A CA 1
ATOM 1055 C C . GLN A 1 138 ? -4.882 10.440 15.418 1.00 93.38 138 GLN A C 1
ATOM 1057 O O . GLN A 1 138 ? -5.492 10.045 14.418 1.00 93.38 138 GLN A O 1
ATOM 1062 N N . PRO A 1 139 ? -5.186 9.997 16.656 1.00 95.19 139 PRO A N 1
ATOM 1063 C CA . PRO A 1 139 ? -6.179 8.955 16.910 1.00 95.19 139 PRO A CA 1
ATOM 1064 C C . PRO A 1 139 ? -7.577 9.332 16.420 1.00 95.19 139 PRO A C 1
ATOM 1066 O O . PRO A 1 139 ? -8.266 8.473 15.882 1.00 95.19 139 PRO A O 1
ATOM 1069 N N . ASP A 1 140 ? -7.973 10.604 16.509 1.00 96.19 140 ASP A N 1
ATOM 1070 C CA . ASP A 1 140 ? -9.292 11.055 16.045 1.00 96.19 140 ASP A CA 1
ATOM 1071 C C . ASP A 1 140 ? -9.453 10.892 14.528 1.00 96.19 140 ASP A C 1
ATOM 1073 O O . ASP A 1 140 ? -10.486 10.426 14.044 1.00 96.19 140 ASP A O 1
ATOM 1077 N N . ARG A 1 141 ? -8.400 11.206 13.760 1.00 96.44 141 ARG A N 1
ATOM 1078 C CA . ARG A 1 141 ? -8.403 11.008 12.303 1.00 96.44 141 ARG A CA 1
ATOM 1079 C C . ARG A 1 141 ? -8.405 9.531 11.938 1.00 96.44 141 ARG A C 1
ATOM 1081 O O . ARG A 1 141 ? -9.136 9.131 11.037 1.00 96.44 141 ARG A O 1
ATOM 1088 N N . ALA A 1 142 ? -7.641 8.713 12.660 1.00 96.94 142 ALA A N 1
ATOM 1089 C CA . ALA A 1 142 ? -7.693 7.266 12.488 1.00 96.94 142 ALA A CA 1
ATOM 1090 C C . ALA A 1 142 ? -9.092 6.719 12.817 1.00 96.94 142 ALA A C 1
ATOM 1092 O O . ALA A 1 142 ? -9.633 5.918 12.059 1.00 96.94 142 ALA A O 1
ATOM 1093 N N . LYS A 1 143 ? -9.735 7.202 13.884 1.00 97.44 143 LYS A N 1
ATOM 1094 C CA . LYS A 1 143 ? -11.087 6.788 14.270 1.00 97.44 143 LYS A CA 1
ATOM 1095 C C . LYS A 1 143 ? -12.137 7.165 13.223 1.00 97.44 143 LYS A C 1
ATOM 1097 O O . LYS A 1 143 ? -13.079 6.409 13.018 1.00 97.44 143 LYS A O 1
ATOM 1102 N N . ALA A 1 144 ? -11.957 8.278 12.510 1.00 96.81 144 ALA A N 1
ATOM 1103 C CA . ALA A 1 144 ? -12.819 8.643 11.384 1.00 96.81 144 ALA A CA 1
ATOM 1104 C C . ALA A 1 144 ? -12.724 7.658 10.197 1.00 96.81 144 ALA A C 1
ATOM 1106 O O . ALA A 1 144 ? -13.682 7.516 9.435 1.00 96.81 144 ALA A O 1
ATOM 1107 N N . ILE A 1 145 ? -11.587 6.971 10.045 1.00 97.38 145 ILE A N 1
ATOM 1108 C CA . ILE A 1 145 ? -11.345 5.965 8.999 1.00 97.38 145 ILE A CA 1
ATOM 1109 C C . ILE A 1 145 ? -11.806 4.582 9.462 1.00 97.38 145 ILE A C 1
ATOM 1111 O O . ILE A 1 145 ? -12.484 3.886 8.712 1.00 97.38 145 ILE A O 1
ATOM 1115 N N . TRP A 1 146 ? -11.489 4.208 10.705 1.00 97.94 146 TRP A N 1
ATOM 1116 C CA . TRP A 1 146 ? -11.844 2.926 11.317 1.00 97.94 146 TRP A CA 1
ATOM 1117 C C . TRP A 1 146 ? -12.773 3.126 12.527 1.00 97.94 146 TRP A C 1
ATOM 1119 O O . TRP A 1 146 ? -12.362 2.919 13.673 1.00 97.94 146 TRP A O 1
ATOM 1129 N N . PRO A 1 147 ? -14.047 3.510 12.316 1.00 96.69 147 PRO A N 1
ATOM 1130 C CA . PRO A 1 147 ? -14.954 3.850 13.414 1.00 96.69 147 PRO A CA 1
ATOM 1131 C C . PRO A 1 147 ? -15.229 2.668 14.352 1.00 96.69 147 PRO A C 1
ATOM 1133 O O . PRO A 1 147 ? -15.365 2.865 15.560 1.00 96.69 147 PRO A O 1
ATOM 1136 N N . GLY A 1 148 ? -15.251 1.442 13.823 1.00 95.69 148 GLY A N 1
ATOM 1137 C CA . GLY A 1 148 ? -15.477 0.217 14.597 1.00 95.69 148 GLY A CA 1
ATOM 1138 C C . GLY A 1 148 ? -14.242 -0.343 15.309 1.00 95.69 148 GLY A C 1
ATOM 1139 O O . GLY A 1 148 ? -14.398 -1.218 16.154 1.00 95.69 148 GLY A O 1
ATOM 1140 N N . ALA A 1 149 ? -13.038 0.154 15.008 1.00 98.12 149 ALA A N 1
ATOM 1141 C CA . ALA A 1 149 ? -11.803 -0.416 15.538 1.00 98.12 149 ALA A CA 1
ATOM 1142 C C . ALA A 1 149 ? -11.361 0.239 16.855 1.00 98.12 149 ALA A C 1
ATOM 1144 O O . ALA A 1 149 ? -11.575 1.434 17.090 1.00 98.12 149 ALA A O 1
ATOM 1145 N N . GLU A 1 150 ? -10.690 -0.533 17.700 1.00 98.38 150 GLU A N 1
ATOM 1146 C CA . GLU A 1 150 ? -9.876 -0.028 18.799 1.00 98.38 150 GLU A CA 1
ATOM 1147 C C . GLU A 1 150 ? -8.621 0.651 18.239 1.00 98.38 150 GLU A C 1
ATOM 1149 O O . GLU A 1 150 ? -7.919 0.077 17.407 1.00 98.38 150 GLU A O 1
ATOM 1154 N N . ILE A 1 151 ? -8.338 1.876 18.687 1.00 98.25 151 ILE A N 1
ATOM 1155 C CA . ILE A 1 151 ? -7.164 2.637 18.251 1.00 98.25 151 ILE A CA 1
ATOM 1156 C C . ILE A 1 151 ? -6.147 2.649 19.389 1.00 98.25 151 ILE A C 1
ATOM 1158 O O . ILE A 1 151 ? -6.407 3.220 20.447 1.00 98.25 151 ILE A O 1
ATOM 1162 N N . VAL A 1 152 ? -4.983 2.049 19.154 1.00 97.62 152 VAL A N 1
ATOM 1163 C CA . VAL A 1 152 ? -3.874 1.989 20.110 1.00 97.62 152 VAL A CA 1
ATOM 1164 C C . VAL A 1 152 ? -2.746 2.873 19.602 1.00 97.62 152 VAL A C 1
ATOM 1166 O O . VAL A 1 152 ? -2.272 2.692 18.486 1.00 97.62 152 VAL A O 1
ATOM 1169 N N . CYS A 1 153 ? -2.291 3.826 20.409 1.00 96.50 153 CYS A N 1
ATOM 1170 C CA . CYS A 1 153 ? -1.194 4.721 20.042 1.00 96.50 153 CYS A CA 1
ATOM 1171 C C . CYS A 1 153 ? 0.097 4.314 20.749 1.00 96.50 153 CYS A C 1
ATOM 1173 O O . CYS A 1 153 ? 0.106 4.095 21.958 1.00 96.50 153 CYS A O 1
ATOM 1175 N N . GLN A 1 154 ? 1.199 4.287 20.006 1.00 93.19 154 GLN A N 1
ATOM 1176 C CA . GLN A 1 154 ? 2.531 4.012 20.522 1.00 93.19 154 GLN A CA 1
ATOM 1177 C C . GLN A 1 154 ? 3.547 4.986 19.911 1.00 93.19 154 GLN A C 1
ATOM 1179 O O . GLN A 1 154 ? 3.478 5.337 18.733 1.00 93.19 154 GLN A O 1
ATOM 1184 N N . GLN A 1 155 ? 4.501 5.429 20.727 1.00 88.19 155 GLN A N 1
ATOM 1185 C CA . GLN A 1 155 ? 5.646 6.205 20.254 1.00 88.19 155 GLN A CA 1
ATOM 1186 C 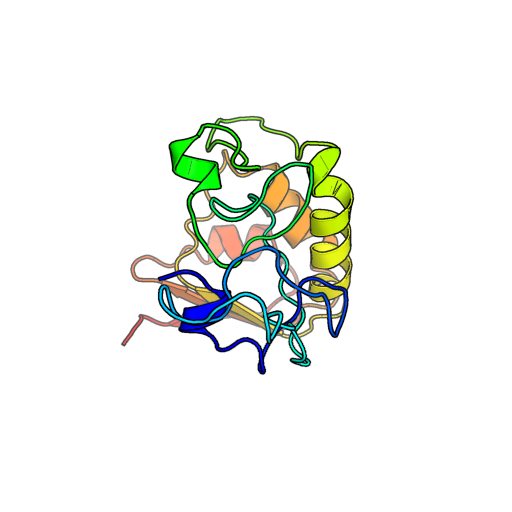C . GLN A 1 155 ? 6.684 5.266 19.615 1.00 88.19 155 GLN A C 1
ATOM 1188 O O . GLN A 1 155 ? 6.862 4.146 20.107 1.00 88.19 155 GLN A O 1
ATOM 1193 N N . PRO A 1 156 ? 7.352 5.676 18.523 1.00 86.50 156 PRO A N 1
ATOM 1194 C CA . PRO A 1 156 ? 8.444 4.893 17.958 1.00 86.50 156 PRO A CA 1
ATOM 1195 C C . PRO A 1 156 ? 9.599 4.747 18.974 1.00 86.50 156 PRO A C 1
ATOM 1197 O O . PRO A 1 156 ? 9.740 5.610 19.845 1.00 86.50 156 PRO A O 1
ATOM 1200 N N . PRO A 1 157 ? 10.380 3.654 18.889 1.00 78.75 157 PRO A N 1
ATOM 1201 C CA . PRO A 1 157 ? 11.526 3.401 19.763 1.00 78.75 157 PRO A CA 1
ATOM 1202 C C . PRO A 1 157 ? 12.668 4.408 19.576 1.00 78.75 157 PRO A C 1
ATOM 1204 O O . PRO A 1 157 ? 12.771 5.005 18.478 1.00 78.75 157 PRO A O 1
#

Mean predicted aligned error: 5.46 Å

Secondary structure (DSSP, 8-state):
--HHHHTTTTTEESSSTTPBPBSS-SSTT--TTS--B---SEE---TTEETTEETTEEBSSSHHHHTT--EE----TTPPPPGGGHHHHHHHHHHHTT-SEEEEES----TT-HHHHHHHHHTGGG--EEEEE-SS--HHHHHHH-TTSEEEEE---

Sequence (157 aa):
MLPEYALGTRNFNYGDPGQALIGRGPYPVSVWKNPVRLTGSIRLAKIHGSVSWDLNGCYTDGRRGLTGQALIIAPTPEKEPPESLAHVWQLAEAILSPATEVIVFGFAFNPYDEAVLRLLRACSANTKTVQLINTCPQPDRAKAIWPGAEIVCQQPP

Radius of gyration: 17.09 Å; Cα contacts (8 Å, |Δi|>4): 274; chains: 1; bounding box: 44×33×40 Å